Protein AF-A0A4P7XK79-F1 (afdb_monomer)

Structure (mmCIF, N/CA/C/O backbone):
data_AF-A0A4P7XK79-F1
#
_entry.id   AF-A0A4P7XK79-F1
#
loop_
_atom_site.group_PDB
_atom_site.id
_atom_site.type_symbol
_atom_site.label_atom_id
_atom_site.label_alt_id
_atom_site.label_comp_id
_atom_site.label_asym_id
_atom_site.label_entity_id
_atom_site.label_seq_id
_atom_site.pdbx_PDB_ins_code
_atom_site.Cartn_x
_atom_site.Cartn_y
_atom_site.Cartn_z
_atom_site.occupancy
_atom_site.B_iso_or_equiv
_atom_site.auth_seq_id
_atom_site.auth_comp_id
_atom_site.auth_asym_id
_atom_site.auth_atom_id
_atom_site.pdbx_PDB_model_num
ATOM 1 N N . MET A 1 1 ? 9.772 -2.842 -21.468 1.00 62.31 1 MET A N 1
ATOM 2 C CA . MET A 1 1 ? 8.493 -2.095 -21.511 1.00 62.31 1 MET A CA 1
ATOM 3 C C . MET A 1 1 ? 8.683 -0.767 -22.209 1.00 62.31 1 MET A C 1
ATOM 5 O O . MET A 1 1 ? 9.680 -0.107 -21.952 1.00 62.31 1 MET A O 1
ATOM 9 N N . SER A 1 2 ? 7.756 -0.373 -23.078 1.00 61.09 2 SER A N 1
ATOM 10 C CA . SER A 1 2 ? 7.788 0.939 -23.729 1.00 61.09 2 SER A CA 1
ATOM 11 C C . SER A 1 2 ? 6.359 1.444 -23.865 1.00 61.09 2 SER A C 1
ATOM 13 O O . SER A 1 2 ? 5.696 1.203 -24.871 1.00 61.09 2 SER A O 1
ATOM 15 N N . TYR A 1 3 ? 5.861 2.089 -22.812 1.00 78.25 3 TYR A N 1
ATOM 16 C CA . TYR A 1 3 ? 4.682 2.937 -22.917 1.00 78.25 3 TYR A CA 1
ATOM 17 C C . TYR A 1 3 ? 5.002 4.307 -22.301 1.00 78.25 3 TYR A C 1
ATOM 19 O O . TYR A 1 3 ? 5.814 4.374 -21.370 1.00 78.25 3 TYR A O 1
ATOM 27 N N . PRO A 1 4 ? 4.430 5.407 -22.828 1.00 75.81 4 PRO A N 1
ATOM 28 C CA . PRO A 1 4 ? 4.909 6.762 -22.543 1.00 75.81 4 PRO A CA 1
ATOM 29 C C . PRO A 1 4 ? 4.929 7.146 -21.057 1.00 75.81 4 PRO A C 1
ATOM 31 O O . PRO A 1 4 ? 5.741 7.972 -20.652 1.00 75.81 4 PRO A O 1
ATOM 34 N N . GLN A 1 5 ? 4.062 6.543 -20.241 1.00 85.00 5 GLN A N 1
ATOM 35 C CA . GLN A 1 5 ? 3.907 6.857 -18.820 1.00 85.00 5 GLN A CA 1
ATOM 36 C C . GLN A 1 5 ? 4.659 5.896 -17.883 1.00 85.00 5 GLN A C 1
ATOM 38 O O . GLN A 1 5 ? 4.567 6.060 -16.673 1.00 85.00 5 GLN A O 1
ATOM 43 N N . TYR A 1 6 ? 5.433 4.929 -18.396 1.00 84.50 6 TYR A N 1
ATOM 44 C CA . TYR A 1 6 ? 6.079 3.889 -17.576 1.00 84.50 6 TYR A CA 1
ATOM 45 C C . TYR A 1 6 ? 6.916 4.441 -16.414 1.00 84.50 6 TYR A C 1
ATOM 47 O O . TYR A 1 6 ? 6.761 4.010 -15.274 1.00 84.50 6 TYR A O 1
ATOM 55 N N . TYR A 1 7 ? 7.783 5.420 -16.681 1.00 84.88 7 TYR A N 1
ATOM 56 C CA . TYR A 1 7 ? 8.631 6.007 -15.641 1.00 84.88 7 TYR A CA 1
ATOM 57 C C . TYR A 1 7 ? 7.808 6.746 -14.578 1.00 84.88 7 TYR A C 1
ATOM 59 O O . TYR A 1 7 ? 8.080 6.638 -13.383 1.00 84.88 7 TYR A O 1
ATOM 67 N N . GLU A 1 8 ? 6.788 7.487 -15.012 1.00 88.69 8 GLU A N 1
ATOM 68 C CA . GLU A 1 8 ? 5.911 8.226 -14.110 1.00 88.69 8 GLU A CA 1
ATOM 69 C C . GLU A 1 8 ? 5.077 7.274 -13.248 1.00 88.69 8 GLU A C 1
ATOM 71 O O . GLU A 1 8 ? 4.992 7.466 -12.039 1.00 88.69 8 GLU A O 1
ATOM 76 N N . ASP A 1 9 ? 4.519 6.222 -13.842 1.00 91.12 9 ASP A N 1
ATOM 77 C CA . ASP A 1 9 ? 3.734 5.210 -13.138 1.00 91.12 9 ASP A CA 1
ATOM 78 C C . ASP A 1 9 ? 4.596 4.417 -12.144 1.00 91.12 9 ASP A C 1
ATOM 80 O O . ASP A 1 9 ? 4.171 4.207 -11.011 1.00 91.12 9 ASP A O 1
ATOM 84 N N . MET A 1 10 ? 5.840 4.070 -12.501 1.00 91.75 10 MET A N 1
ATOM 85 C CA . MET A 1 10 ? 6.800 3.464 -11.566 1.00 91.75 10 MET A CA 1
ATOM 86 C C . MET A 1 10 ? 7.118 4.389 -10.389 1.00 91.75 10 MET A C 1
ATOM 88 O O . MET A 1 10 ? 7.201 3.940 -9.245 1.00 91.75 10 MET A O 1
ATOM 92 N N . TYR A 1 11 ? 7.282 5.689 -10.645 1.00 90.94 11 TYR A N 1
ATOM 93 C CA . TYR A 1 11 ? 7.516 6.647 -9.571 1.00 90.94 11 TYR A CA 1
ATOM 94 C C . TYR A 1 11 ? 6.273 6.836 -8.694 1.00 90.94 11 TYR A C 1
ATOM 96 O O . TYR A 1 11 ? 6.404 6.937 -7.477 1.00 90.94 11 TYR A O 1
ATOM 104 N N . ARG A 1 12 ? 5.071 6.828 -9.283 1.00 91.12 12 ARG A N 1
ATOM 105 C CA . ARG A 1 12 ? 3.793 6.871 -8.557 1.00 91.12 12 ARG A CA 1
ATOM 106 C C . ARG A 1 12 ? 3.584 5.632 -7.690 1.00 91.12 12 ARG A C 1
ATOM 108 O O . ARG A 1 12 ? 3.138 5.791 -6.562 1.00 91.12 12 ARG A O 1
ATOM 115 N N . LEU A 1 13 ? 3.948 4.447 -8.181 1.00 92.88 13 LEU A N 1
ATOM 116 C CA . LEU A 1 13 ? 3.977 3.215 -7.391 1.00 92.88 13 LEU A CA 1
ATOM 117 C C . LEU A 1 13 ? 4.935 3.365 -6.203 1.00 92.88 13 LEU A C 1
ATOM 119 O O . LEU A 1 13 ? 4.552 3.177 -5.060 1.00 92.88 13 LEU A O 1
ATOM 123 N N . TYR A 1 14 ? 6.173 3.809 -6.427 1.00 93.56 14 TYR A N 1
ATOM 124 C CA . TYR A 1 14 ? 7.090 4.026 -5.304 1.00 93.56 14 TYR A CA 1
ATOM 125 C C . TYR A 1 14 ? 6.566 5.069 -4.295 1.00 93.56 14 TYR A C 1
ATOM 127 O O . TYR A 1 14 ? 6.719 4.907 -3.083 1.00 93.56 14 TYR A O 1
ATOM 135 N N . GLN A 1 15 ? 5.926 6.136 -4.779 1.00 93.19 15 GLN A N 1
ATOM 136 C CA . GLN A 1 15 ? 5.288 7.140 -3.930 1.00 93.19 15 GLN A CA 1
ATOM 137 C C . GLN A 1 15 ? 4.123 6.570 -3.120 1.00 93.19 15 GLN A C 1
ATOM 139 O O . GLN A 1 15 ? 4.019 6.925 -1.945 1.00 93.19 15 GLN A O 1
ATOM 144 N N . SER A 1 16 ? 3.279 5.714 -3.709 1.00 93.25 16 SER A N 1
ATOM 145 C CA . SER A 1 16 ? 2.152 5.099 -3.004 1.00 93.25 16 SER A CA 1
ATOM 146 C C . SER A 1 16 ? 2.636 4.224 -1.861 1.00 93.25 16 SER A C 1
ATOM 148 O O . SER A 1 16 ? 2.139 4.410 -0.758 1.00 93.25 16 SER A O 1
ATOM 150 N N . GLU A 1 17 ? 3.668 3.399 -2.070 1.00 95.12 17 GLU A N 1
ATOM 151 C CA . GLU A 1 17 ? 4.202 2.531 -1.009 1.00 95.12 17 GLU A CA 1
ATOM 152 C C . GLU A 1 17 ? 4.821 3.334 0.145 1.00 95.12 17 GLU A C 1
ATOM 154 O O . GLU A 1 17 ? 4.635 3.033 1.324 1.00 95.12 17 GLU A O 1
ATOM 159 N N . VAL A 1 18 ? 5.561 4.406 -0.169 1.00 95.00 18 VAL A N 1
ATOM 160 C CA . VAL A 1 18 ? 6.142 5.282 0.864 1.00 95.00 18 VAL A CA 1
ATOM 161 C C . VAL A 1 18 ? 5.045 6.000 1.653 1.00 95.00 18 VAL A C 1
ATOM 163 O O . VAL A 1 18 ? 5.121 6.102 2.879 1.00 95.00 18 VAL A O 1
ATOM 166 N N . TYR A 1 19 ? 4.025 6.497 0.956 1.00 94.69 19 TYR A N 1
ATOM 167 C CA . TYR A 1 19 ? 2.876 7.152 1.568 1.00 94.69 19 TYR A CA 1
ATOM 168 C C . TYR A 1 19 ? 2.041 6.177 2.412 1.00 94.69 19 TYR A C 1
ATOM 170 O O . TYR A 1 19 ? 1.684 6.520 3.541 1.00 94.69 19 TYR A O 1
ATOM 178 N N . GLY A 1 20 ? 1.762 4.970 1.913 1.00 94.50 20 GLY A N 1
ATOM 179 C CA . GLY A 1 20 ? 1.003 3.928 2.603 1.00 94.50 20 GLY A CA 1
ATOM 180 C C . GLY A 1 20 ? 1.707 3.477 3.877 1.00 94.50 20 GLY A C 1
ATOM 181 O O . GLY A 1 20 ? 1.116 3.530 4.959 1.00 94.50 20 GLY A O 1
ATOM 182 N N . ALA A 1 21 ? 3.004 3.163 3.785 1.00 96.38 21 ALA A N 1
ATOM 183 C CA . ALA A 1 21 ? 3.819 2.790 4.938 1.00 96.38 21 ALA A CA 1
ATOM 184 C C . ALA A 1 21 ? 3.814 3.876 6.027 1.00 96.38 21 ALA A C 1
ATOM 186 O O . ALA A 1 21 ? 3.553 3.579 7.195 1.00 96.38 21 ALA A O 1
ATOM 187 N N . ALA A 1 22 ? 4.031 5.143 5.654 1.00 96.50 22 ALA A N 1
ATOM 188 C CA . ALA A 1 22 ? 3.993 6.265 6.593 1.00 96.50 22 ALA A CA 1
ATOM 189 C C . ALA A 1 22 ? 2.599 6.452 7.222 1.00 96.50 22 ALA A C 1
ATOM 191 O O . ALA A 1 22 ? 2.481 6.639 8.436 1.00 96.50 22 ALA A O 1
ATOM 192 N N . THR A 1 23 ? 1.540 6.343 6.413 1.00 96.75 23 THR A N 1
ATOM 193 C CA . THR A 1 23 ? 0.145 6.448 6.865 1.00 96.75 23 THR A CA 1
ATOM 194 C C . THR A 1 23 ? -0.187 5.380 7.895 1.00 96.75 23 THR A C 1
ATOM 196 O O . THR A 1 23 ? -0.656 5.693 8.992 1.00 96.75 23 THR A O 1
ATOM 199 N N . PHE A 1 24 ? 0.094 4.114 7.591 1.00 97.25 24 PHE A N 1
ATOM 200 C CA . PHE A 1 24 ? -0.217 3.013 8.49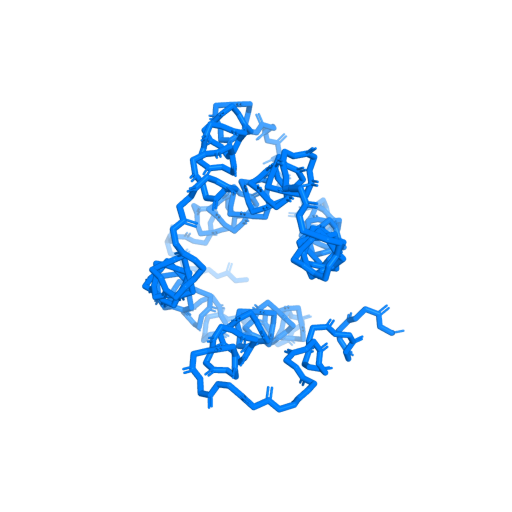6 1.00 97.25 24 PHE A CA 1
ATOM 201 C C . PHE A 1 24 ? 0.688 2.999 9.730 1.00 97.25 24 PHE A C 1
ATOM 203 O O . PHE A 1 24 ? 0.201 2.710 10.824 1.00 97.25 24 PHE A O 1
ATOM 210 N N . ALA A 1 25 ? 1.959 3.394 9.608 1.00 97.25 25 ALA A N 1
ATOM 211 C CA . ALA A 1 25 ? 2.851 3.563 10.753 1.00 97.25 25 ALA A CA 1
ATOM 212 C C . ALA A 1 25 ? 2.321 4.621 11.734 1.00 97.25 25 ALA A C 1
ATOM 214 O O . ALA A 1 25 ? 2.234 4.372 12.941 1.00 97.25 25 ALA A O 1
ATOM 215 N N . ALA A 1 26 ? 1.916 5.789 11.228 1.00 96.69 26 ALA A N 1
ATOM 216 C CA . ALA A 1 26 ? 1.327 6.839 12.051 1.00 96.69 26 ALA A CA 1
ATOM 217 C C . ALA A 1 26 ? -0.010 6.391 12.660 1.00 96.69 26 ALA A C 1
ATOM 219 O O . ALA A 1 26 ? -0.216 6.541 13.867 1.00 96.69 26 ALA A O 1
ATOM 220 N N . ALA A 1 27 ? -0.885 5.758 11.874 1.00 96.12 27 ALA A N 1
ATOM 221 C CA . ALA A 1 27 ? -2.153 5.236 12.373 1.00 96.12 27 ALA A CA 1
ATOM 222 C C . ALA A 1 27 ? -1.953 4.202 13.497 1.00 96.12 27 ALA A C 1
ATOM 224 O O . ALA A 1 27 ? -2.625 4.274 14.528 1.00 96.12 27 ALA A O 1
ATOM 225 N N . ALA A 1 28 ? -0.982 3.292 13.359 1.00 96.56 28 ALA A N 1
ATOM 226 C CA . ALA A 1 28 ? -0.613 2.330 14.398 1.00 96.56 28 ALA A CA 1
ATOM 227 C C . ALA A 1 28 ? -0.050 3.014 15.653 1.00 96.56 28 ALA A C 1
ATOM 229 O O . ALA A 1 28 ? -0.373 2.626 16.778 1.00 96.56 28 ALA A O 1
ATOM 230 N N . ARG A 1 29 ? 0.790 4.041 15.479 1.00 96.38 29 ARG A N 1
ATOM 231 C CA . ARG A 1 29 ? 1.406 4.788 16.583 1.00 96.38 29 ARG A CA 1
ATOM 232 C C . ARG A 1 29 ? 0.367 5.506 17.443 1.00 96.38 29 ARG A C 1
ATOM 234 O O . ARG A 1 29 ? 0.503 5.506 18.665 1.00 96.38 29 ARG A O 1
ATOM 241 N N . PHE A 1 30 ? -0.634 6.122 16.817 1.00 94.25 30 PHE A N 1
ATOM 242 C CA . PHE A 1 30 ? -1.624 6.954 17.506 1.00 94.25 30 PHE A CA 1
ATOM 243 C C . PHE A 1 30 ? -2.917 6.216 17.879 1.00 94.25 30 PHE A C 1
ATOM 245 O O . PHE A 1 30 ? -3.689 6.718 18.699 1.00 94.25 30 PHE A O 1
ATOM 252 N N . SER A 1 31 ? -3.151 5.013 17.345 1.00 94.19 31 SER A N 1
ATOM 253 C CA . SER A 1 31 ? -4.309 4.209 17.730 1.00 94.19 31 SER A CA 1
ATOM 254 C C . SER A 1 31 ? -4.213 3.736 19.184 1.00 94.19 31 SER A C 1
ATOM 256 O O . SER A 1 31 ? -3.205 3.179 19.621 1.00 94.19 31 SER A O 1
ATOM 258 N N . ARG A 1 32 ? -5.299 3.945 19.935 1.00 91.62 32 ARG A N 1
ATOM 259 C CA . ARG A 1 32 ? -5.458 3.469 21.323 1.00 91.62 32 ARG A CA 1
ATOM 260 C C . ARG A 1 32 ? -6.056 2.066 21.411 1.00 91.62 32 ARG A C 1
ATOM 262 O O . ARG A 1 32 ? -5.963 1.423 22.449 1.00 91.62 32 ARG A O 1
ATOM 269 N N . ASP A 1 33 ? -6.699 1.624 20.339 1.00 93.94 33 ASP A N 1
ATOM 270 C CA . ASP A 1 33 ? -7.362 0.332 20.235 1.00 93.94 33 ASP A CA 1
ATOM 271 C C . ASP A 1 33 ? -6.330 -0.711 19.791 1.00 93.94 33 ASP A C 1
ATOM 273 O O . ASP A 1 33 ? -5.706 -0.563 18.739 1.00 93.94 33 ASP A O 1
ATOM 277 N N . VAL A 1 34 ? -6.113 -1.730 20.624 1.00 94.00 34 VAL A N 1
ATOM 278 C CA . VAL A 1 34 ? -5.058 -2.733 20.418 1.00 94.00 34 VAL A CA 1
ATOM 279 C C . VAL A 1 34 ? -5.287 -3.527 19.131 1.00 94.00 34 VAL A C 1
ATOM 281 O O . VAL A 1 34 ? -4.332 -3.766 18.389 1.00 94.00 34 VAL A O 1
ATOM 284 N N . ASP A 1 35 ? -6.539 -3.854 18.811 1.00 93.38 35 ASP A N 1
ATOM 285 C CA . ASP A 1 35 ? -6.881 -4.624 17.616 1.00 93.38 35 ASP A CA 1
ATOM 286 C C . ASP A 1 35 ? -6.655 -3.792 16.353 1.00 93.38 35 ASP A C 1
ATOM 288 O O . ASP A 1 35 ? -6.052 -4.258 15.383 1.00 93.38 35 ASP A O 1
ATOM 292 N N . LYS A 1 36 ? -7.088 -2.525 16.358 1.00 94.38 36 LYS A N 1
ATOM 293 C CA . LYS A 1 36 ? -6.847 -1.611 15.227 1.00 94.38 36 LYS A CA 1
ATOM 294 C C . LYS A 1 36 ? -5.366 -1.325 15.052 1.00 94.38 36 LYS A C 1
ATOM 296 O O . LYS A 1 36 ? -4.889 -1.286 13.922 1.00 94.38 36 LYS A O 1
ATOM 301 N N . LYS A 1 37 ? -4.630 -1.160 16.151 1.00 95.94 37 LYS A N 1
ATOM 302 C CA . LYS A 1 37 ? -3.179 -0.988 16.122 1.00 95.94 37 LYS A CA 1
ATOM 303 C C . LYS A 1 37 ? -2.491 -2.183 15.465 1.00 95.94 37 LYS A C 1
ATOM 305 O O . LYS A 1 37 ? -1.677 -1.970 14.573 1.00 95.94 37 LYS A O 1
ATOM 310 N N . ALA A 1 38 ? -2.855 -3.411 15.837 1.00 95.44 38 ALA A N 1
ATOM 311 C CA . ALA A 1 38 ? -2.306 -4.618 15.222 1.00 95.44 38 ALA A CA 1
ATOM 312 C C . ALA A 1 38 ? -2.602 -4.684 13.713 1.00 95.44 38 ALA A C 1
ATOM 314 O O . ALA A 1 38 ? -1.702 -4.960 12.920 1.00 95.44 38 ALA A O 1
ATOM 315 N N . LYS A 1 39 ? -3.834 -4.352 13.299 1.00 96.31 39 LYS A N 1
ATOM 316 C CA . LYS A 1 39 ? -4.209 -4.270 11.875 1.00 96.31 39 LYS A CA 1
ATOM 317 C C . LYS A 1 39 ? -3.378 -3.228 11.128 1.00 96.31 39 LYS A C 1
ATOM 319 O O . LYS A 1 39 ? -2.840 -3.537 10.069 1.00 96.31 39 LYS A O 1
ATOM 324 N N . TRP A 1 40 ? -3.212 -2.030 11.690 1.00 97.31 40 TRP A N 1
ATOM 325 C CA . TRP A 1 40 ? -2.371 -0.994 11.089 1.00 97.31 40 TRP A CA 1
ATOM 326 C C . TRP A 1 40 ? -0.914 -1.422 10.962 1.00 9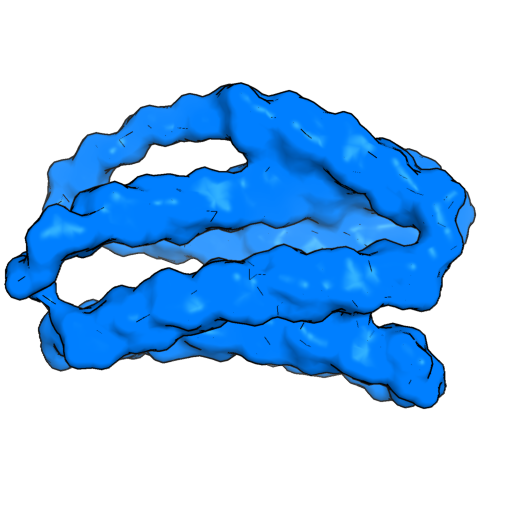7.31 40 TRP A C 1
ATOM 328 O O . TRP A 1 40 ? -0.311 -1.214 9.914 1.00 97.31 40 TRP A O 1
ATOM 338 N N . THR A 1 41 ? -0.356 -2.066 11.986 1.00 96.75 41 THR A N 1
ATOM 339 C CA . THR A 1 41 ? 1.005 -2.605 11.923 1.00 96.75 41 THR A CA 1
ATOM 340 C C . THR A 1 41 ? 1.143 -3.651 10.819 1.00 96.75 41 THR A C 1
ATOM 342 O O . THR A 1 41 ? 2.117 -3.607 10.075 1.00 96.75 41 THR A O 1
ATOM 345 N N . GLN A 1 42 ? 0.166 -4.545 10.656 1.00 96.56 42 GLN A N 1
ATOM 346 C CA . GLN A 1 42 ? 0.197 -5.544 9.588 1.00 96.56 42 GLN A CA 1
ATOM 347 C C . GLN A 1 42 ? 0.200 -4.901 8.193 1.00 96.56 42 GLN A C 1
ATOM 349 O O . GLN A 1 42 ? 0.966 -5.318 7.329 1.00 96.56 42 GLN A O 1
ATOM 354 N N . LEU A 1 43 ? -0.632 -3.878 7.977 1.00 97.06 43 LEU A N 1
ATOM 355 C CA . LEU A 1 43 ? -0.680 -3.152 6.705 1.00 97.06 43 LEU A CA 1
ATOM 356 C C . LEU A 1 43 ? 0.613 -2.374 6.452 1.00 97.06 43 LEU A C 1
ATOM 358 O O . LEU A 1 43 ? 1.148 -2.429 5.354 1.00 97.06 43 LEU A O 1
ATOM 362 N N . MET A 1 44 ? 1.168 -1.724 7.476 1.00 96.94 44 MET A N 1
ATOM 363 C CA . MET A 1 44 ? 2.472 -1.063 7.386 1.00 96.94 44 MET A CA 1
ATOM 364 C C . MET A 1 44 ? 3.576 -2.044 6.959 1.00 96.94 44 MET A C 1
ATOM 366 O O . MET A 1 44 ? 4.393 -1.704 6.111 1.00 96.94 44 MET A O 1
ATOM 370 N N . LEU A 1 45 ? 3.604 -3.258 7.521 1.00 96.12 45 LEU A N 1
ATOM 371 C CA . LEU A 1 45 ? 4.587 -4.278 7.138 1.00 96.12 45 LEU A CA 1
ATOM 372 C C . LEU A 1 45 ? 4.432 -4.712 5.675 1.00 96.12 45 LEU A C 1
ATOM 374 O O . LEU A 1 45 ? 5.439 -4.923 5.000 1.00 96.12 45 LEU A O 1
ATOM 378 N N . LEU A 1 46 ? 3.193 -4.821 5.187 1.00 96.62 46 LEU A N 1
ATOM 379 C CA . LEU A 1 46 ? 2.912 -5.139 3.788 1.00 96.62 46 LEU A CA 1
ATOM 380 C C . LEU A 1 46 ? 3.459 -4.052 2.848 1.00 96.62 46 LEU A C 1
ATOM 382 O O . LEU A 1 46 ? 4.208 -4.373 1.928 1.00 96.62 46 LEU A O 1
ATOM 386 N N . GLU A 1 47 ? 3.163 -2.780 3.122 1.00 96.69 47 GLU A N 1
ATOM 387 C CA . GLU A 1 47 ? 3.686 -1.634 2.357 1.00 96.69 47 GLU A CA 1
ATOM 388 C C . GLU A 1 47 ? 5.222 -1.577 2.390 1.00 96.69 47 GLU A C 1
ATOM 390 O O . GLU A 1 47 ? 5.871 -1.375 1.368 1.00 96.69 47 GLU A O 1
ATOM 395 N N . GLU A 1 48 ? 5.847 -1.806 3.550 1.00 96.12 48 GLU A N 1
ATOM 396 C CA . GLU A 1 48 ? 7.310 -1.830 3.676 1.00 96.12 48 GLU A CA 1
ATOM 397 C C . GLU A 1 48 ? 7.946 -2.942 2.827 1.00 96.12 48 GLU A C 1
ATOM 399 O O . GLU A 1 48 ? 8.942 -2.705 2.135 1.00 96.12 48 GLU A O 1
ATOM 404 N N . GLN A 1 49 ? 7.358 -4.141 2.820 1.00 96.00 49 GLN A N 1
ATOM 405 C CA . GLN A 1 49 ? 7.817 -5.237 1.969 1.00 96.00 49 GLN A CA 1
ATOM 406 C C . GLN A 1 49 ? 7.664 -4.894 0.482 1.00 96.00 49 GLN A C 1
ATOM 408 O O . GLN A 1 49 ? 8.605 -5.086 -0.298 1.00 96.00 49 GLN A O 1
ATOM 413 N N . THR A 1 50 ? 6.496 -4.395 0.075 1.00 95.81 50 THR A N 1
ATOM 414 C CA . THR A 1 50 ? 6.223 -4.036 -1.320 1.00 95.81 50 THR A CA 1
ATOM 415 C C . THR A 1 50 ? 7.141 -2.901 -1.774 1.00 95.81 50 THR A C 1
ATOM 417 O O . THR A 1 50 ? 7.781 -3.025 -2.819 1.00 95.81 50 THR A O 1
ATOM 420 N N . LYS A 1 51 ? 7.366 -1.879 -0.942 1.00 95.75 51 LYS A N 1
ATOM 421 C CA . LYS A 1 51 ? 8.358 -0.818 -1.175 1.00 95.75 51 LYS A CA 1
ATOM 422 C C . LYS A 1 51 ? 9.751 -1.374 -1.467 1.00 95.75 51 LYS A C 1
ATOM 424 O O . LYS A 1 51 ? 10.398 -0.928 -2.413 1.00 95.75 51 LYS A O 1
ATOM 429 N N . LEU A 1 52 ? 10.236 -2.332 -0.673 1.00 95.12 52 LEU A N 1
ATOM 430 C CA . LEU A 1 52 ? 11.555 -2.942 -0.892 1.00 95.12 52 LEU A CA 1
ATOM 431 C C . LEU A 1 52 ? 11.617 -3.703 -2.222 1.00 95.12 52 LEU A C 1
ATOM 433 O O . LEU A 1 52 ? 12.617 -3.601 -2.936 1.00 95.12 52 LEU A O 1
ATOM 437 N N . ARG A 1 53 ? 10.543 -4.414 -2.590 1.00 95.25 53 ARG A N 1
ATOM 438 C CA . ARG A 1 53 ? 10.432 -5.089 -3.894 1.00 95.25 53 ARG A CA 1
ATOM 439 C C . ARG A 1 53 ? 10.449 -4.085 -5.050 1.00 95.25 53 ARG A C 1
ATOM 441 O O . ARG A 1 53 ? 11.186 -4.294 -6.010 1.00 95.25 53 ARG A O 1
ATOM 448 N N . VAL A 1 54 ? 9.711 -2.978 -4.935 1.00 94.69 54 VAL A N 1
ATOM 449 C CA . VAL A 1 54 ? 9.691 -1.889 -5.927 1.00 94.69 54 VAL A CA 1
ATOM 450 C C . VAL A 1 54 ? 11.075 -1.260 -6.075 1.00 94.69 54 VAL A C 1
ATOM 452 O O . VAL A 1 54 ? 11.562 -1.112 -7.192 1.00 94.69 54 VAL A O 1
ATOM 455 N N . LEU A 1 55 ? 11.745 -0.941 -4.965 1.00 94.06 55 LEU A N 1
ATOM 456 C CA . LEU A 1 55 ? 13.098 -0.377 -4.978 1.00 94.06 55 LEU A CA 1
ATOM 457 C C . LEU A 1 55 ? 14.101 -1.307 -5.658 1.00 94.06 55 LEU A C 1
ATOM 459 O O . LEU A 1 55 ? 14.895 -0.852 -6.482 1.00 94.06 55 LEU A O 1
ATOM 463 N N . LYS A 1 56 ? 14.044 -2.606 -5.342 1.00 94.38 56 LYS A N 1
ATOM 464 C CA . LYS A 1 56 ? 14.881 -3.610 -5.997 1.00 94.38 56 LYS A CA 1
ATOM 465 C C . LYS A 1 56 ? 14.612 -3.657 -7.501 1.00 94.38 56 LYS A C 1
ATOM 467 O O . LYS A 1 56 ? 15.555 -3.579 -8.279 1.00 94.38 56 LYS A O 1
ATOM 472 N N . TYR A 1 57 ? 13.345 -3.725 -7.904 1.00 93.88 57 TYR A N 1
ATOM 473 C CA . TYR A 1 57 ? 12.962 -3.751 -9.313 1.00 93.88 57 TYR A CA 1
ATOM 474 C C . TYR A 1 57 ? 13.438 -2.495 -10.065 1.00 93.88 57 TYR A C 1
ATOM 476 O O . TYR A 1 57 ? 14.015 -2.592 -11.147 1.00 93.88 57 TYR A O 1
ATOM 484 N N . MET A 1 58 ? 13.266 -1.308 -9.476 1.00 92.81 58 MET A N 1
ATOM 485 C CA . MET A 1 58 ? 13.749 -0.051 -10.054 1.00 92.81 58 MET A CA 1
ATOM 486 C C . MET A 1 58 ? 15.273 -0.042 -10.216 1.00 92.81 58 MET A C 1
ATOM 488 O O . MET A 1 58 ? 15.762 0.358 -11.273 1.00 92.81 58 MET A O 1
ATOM 492 N N . ALA A 1 59 ? 16.015 -0.514 -9.210 1.00 92.62 59 ALA A N 1
ATOM 493 C CA . ALA A 1 59 ? 17.470 -0.617 -9.270 1.00 92.62 59 ALA A CA 1
ATOM 494 C C . ALA A 1 59 ? 17.935 -1.596 -10.361 1.00 92.62 59 ALA A C 1
ATOM 496 O O . ALA A 1 59 ? 18.803 -1.242 -11.159 1.00 92.62 59 ALA A O 1
ATOM 497 N N . ASP A 1 60 ? 17.314 -2.776 -10.454 1.00 92.38 60 ASP A N 1
ATOM 498 C CA . ASP A 1 60 ? 17.631 -3.796 -11.464 1.00 92.38 60 ASP A CA 1
ATOM 499 C C . ASP A 1 60 ? 17.382 -3.280 -12.900 1.00 92.38 60 ASP A C 1
ATOM 501 O O . ASP A 1 60 ? 18.073 -3.670 -13.840 1.00 92.38 60 ASP A O 1
ATOM 505 N N . LYS A 1 61 ? 16.427 -2.354 -13.078 1.00 89.50 61 LYS A N 1
ATOM 506 C CA . LYS A 1 61 ? 16.116 -1.695 -14.361 1.00 89.50 61 LYS A CA 1
ATOM 507 C C . LYS A 1 61 ? 16.889 -0.387 -14.591 1.00 89.50 61 LYS A C 1
ATOM 509 O O . LYS A 1 61 ? 16.642 0.291 -15.587 1.00 89.50 61 LYS A O 1
ATOM 514 N N . GLY A 1 62 ? 17.800 -0.011 -13.690 1.00 88.88 62 GLY A N 1
ATOM 515 C CA . GLY A 1 62 ? 18.605 1.211 -13.794 1.00 88.88 62 GLY A CA 1
ATOM 516 C C . GLY A 1 62 ? 17.809 2.513 -13.639 1.00 88.88 62 GLY A C 1
ATOM 517 O O . GLY A 1 62 ? 18.244 3.563 -14.113 1.00 88.88 62 GLY A O 1
ATOM 518 N N . LEU A 1 63 ? 16.635 2.466 -13.005 1.00 87.12 63 LEU A N 1
ATOM 519 C CA . LEU A 1 63 ? 15.792 3.638 -12.777 1.00 87.12 63 LEU A CA 1
ATOM 520 C C . LEU A 1 63 ? 16.323 4.459 -11.596 1.00 87.12 63 LEU A C 1
ATOM 522 O O . LEU A 1 63 ? 16.616 3.928 -10.525 1.00 87.12 63 LEU A O 1
ATOM 526 N N . SER A 1 64 ? 16.412 5.780 -11.772 1.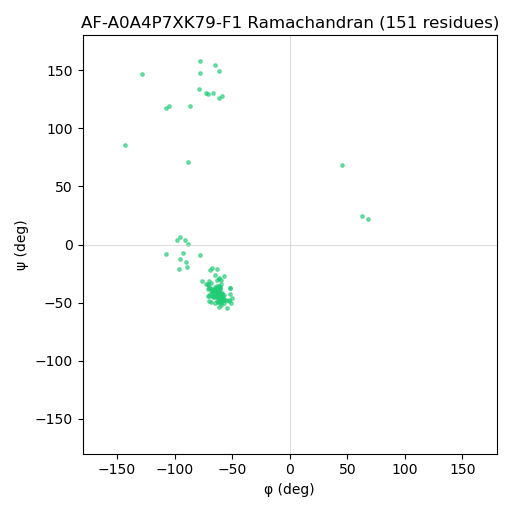00 83.00 64 SER A N 1
ATOM 527 C CA . SER A 1 64 ? 16.794 6.682 -10.685 1.00 83.00 64 SER A CA 1
ATOM 528 C C . SER A 1 64 ? 15.669 6.787 -9.657 1.00 83.00 64 SER A C 1
ATOM 530 O O . SER A 1 64 ? 14.518 7.066 -9.996 1.00 83.00 64 SER A O 1
ATOM 532 N N . VAL A 1 65 ? 16.009 6.598 -8.382 1.00 82.81 65 VAL A N 1
ATOM 533 C CA . VAL A 1 65 ? 15.060 6.710 -7.274 1.00 82.81 65 VAL A CA 1
ATOM 534 C C . VAL A 1 65 ? 15.350 7.982 -6.493 1.00 82.81 65 VAL A C 1
ATOM 536 O O . VAL A 1 65 ? 16.403 8.127 -5.874 1.00 82.81 65 VAL A O 1
ATOM 539 N N . ARG A 1 66 ? 14.380 8.898 -6.463 1.00 83.25 66 ARG A N 1
ATOM 540 C CA . ARG A 1 66 ? 14.387 10.039 -5.543 1.00 83.25 66 ARG A CA 1
ATOM 541 C C 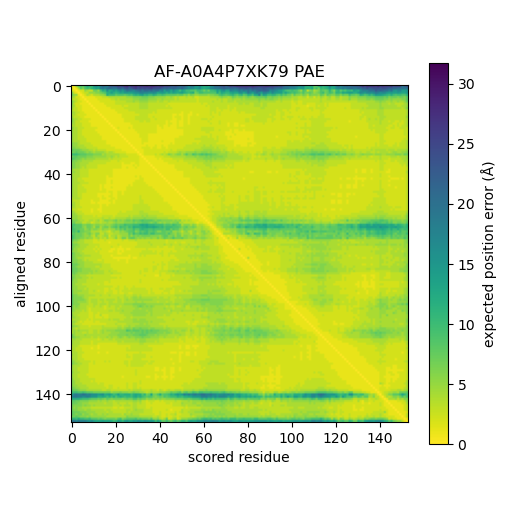. ARG A 1 66 ? 13.391 9.797 -4.423 1.00 83.25 66 ARG A C 1
ATOM 543 O O . ARG A 1 66 ? 12.191 9.705 -4.684 1.00 83.25 66 ARG A O 1
ATOM 550 N N . HIS A 1 67 ? 13.875 9.759 -3.184 1.00 82.75 67 HIS A N 1
ATOM 551 C CA . HIS A 1 67 ? 13.014 9.537 -2.028 1.00 82.75 67 HIS A CA 1
ATOM 552 C C . HIS A 1 67 ? 11.950 10.651 -1.882 1.00 82.75 67 HIS A C 1
ATOM 554 O O . HIS A 1 67 ? 12.304 11.837 -1.862 1.00 82.75 67 HIS A O 1
ATOM 560 N N . PRO A 1 68 ? 10.653 10.306 -1.794 1.00 87.88 68 PRO A N 1
ATOM 561 C CA . PRO A 1 68 ? 9.567 11.276 -1.809 1.00 87.88 68 PRO A CA 1
ATOM 562 C C . PRO A 1 68 ? 9.229 11.798 -0.400 1.00 87.88 68 PRO A C 1
ATOM 564 O O . PRO A 1 68 ? 8.158 11.524 0.132 1.00 87.88 68 PRO A O 1
ATOM 567 N N . TYR A 1 69 ? 10.105 12.612 0.201 1.00 85.69 69 TYR A N 1
ATOM 568 C CA . TYR A 1 69 ? 9.912 13.140 1.568 1.00 85.69 69 TYR A CA 1
ATOM 569 C C . TYR A 1 69 ? 8.554 13.823 1.807 1.00 85.69 69 TYR A C 1
ATOM 571 O O . TYR A 1 69 ? 7.960 13.667 2.871 1.00 85.69 69 TYR A O 1
ATOM 579 N N . GLY A 1 70 ? 8.030 14.556 0.817 1.00 87.88 70 GLY A N 1
ATOM 580 C CA . GLY A 1 70 ? 6.721 15.209 0.936 1.00 87.88 70 GLY A CA 1
ATOM 581 C C . GLY A 1 70 ? 5.561 14.222 1.112 1.00 87.88 70 GLY A C 1
ATOM 582 O O . GLY A 1 70 ? 4.592 14.528 1.802 1.00 87.88 70 GLY A O 1
ATOM 583 N N . TRP A 1 71 ? 5.678 13.020 0.542 1.00 90.56 71 TRP A N 1
ATOM 584 C CA . TRP A 1 71 ? 4.676 11.963 0.675 1.00 90.56 71 TRP A CA 1
ATOM 585 C C . TRP A 1 71 ? 4.736 11.268 2.035 1.00 90.56 71 TRP A C 1
ATOM 587 O O . TRP A 1 71 ? 3.687 10.901 2.556 1.00 90.56 71 TRP A O 1
ATOM 597 N N . VAL A 1 72 ? 5.923 11.173 2.647 1.00 90.88 72 VAL A N 1
ATOM 598 C CA . VAL A 1 72 ? 6.077 10.700 4.034 1.00 90.88 72 VAL A CA 1
ATOM 599 C C . VAL A 1 72 ? 5.326 11.624 4.988 1.00 90.88 72 VAL A C 1
ATOM 601 O O . VAL A 1 72 ? 4.448 11.168 5.712 1.00 90.88 72 VAL A O 1
ATOM 604 N N . LEU A 1 73 ? 5.602 12.933 4.931 1.00 91.94 73 LEU A N 1
ATOM 605 C CA . LEU A 1 73 ? 4.950 13.916 5.804 1.00 91.94 73 LEU A CA 1
ATOM 606 C C . LEU A 1 73 ? 3.427 13.911 5.625 1.00 91.94 73 LEU A C 1
ATOM 608 O O . LEU A 1 73 ? 2.673 13.967 6.596 1.00 91.94 73 LEU A O 1
ATOM 612 N N . ARG A 1 74 ? 2.967 13.822 4.373 1.00 92.56 74 ARG A N 1
ATOM 613 C CA . ARG A 1 74 ? 1.541 13.698 4.071 1.00 92.56 74 ARG A CA 1
ATOM 614 C C . ARG A 1 74 ? 0.946 12.433 4.692 1.00 92.56 74 ARG A C 1
ATOM 616 O O . ARG A 1 74 ? -0.112 12.518 5.310 1.00 92.56 74 ARG A O 1
ATOM 623 N N . GLY A 1 75 ? 1.618 11.295 4.538 1.00 92.75 75 GLY A N 1
ATOM 624 C CA . GLY A 1 75 ? 1.178 10.029 5.112 1.00 92.75 75 GLY A CA 1
ATOM 625 C C . GLY A 1 75 ? 1.082 10.096 6.633 1.00 92.75 75 GLY A C 1
ATOM 626 O O . GLY A 1 75 ? 0.065 9.715 7.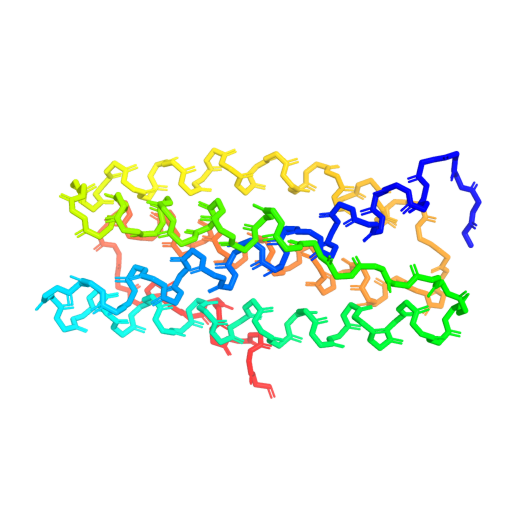197 1.00 92.75 75 GLY A O 1
ATOM 627 N N . GLU A 1 76 ? 2.069 10.681 7.312 1.00 93.81 76 GLU A N 1
ATOM 628 C CA . GLU A 1 76 ? 2.036 10.842 8.771 1.00 93.81 76 GLU A CA 1
ATOM 629 C C . GLU A 1 76 ? 0.826 11.655 9.260 1.00 93.81 76 GLU A C 1
ATOM 631 O O . GLU A 1 76 ? 0.149 11.258 10.214 1.00 93.81 76 GLU A O 1
ATOM 636 N N . LEU A 1 77 ? 0.524 12.772 8.588 1.00 94.31 77 LEU A N 1
ATOM 637 C CA . LEU A 1 77 ? -0.630 13.616 8.911 1.00 94.31 77 LEU A CA 1
ATOM 638 C C . LEU A 1 77 ? -1.956 12.883 8.678 1.00 94.31 77 LEU A C 1
ATOM 640 O O . LEU A 1 77 ? -2.855 12.933 9.523 1.00 94.31 77 LEU A O 1
ATOM 644 N N . GLU A 1 78 ? -2.082 12.189 7.549 1.00 93.38 78 GLU A N 1
ATOM 645 C CA . GLU A 1 78 ? -3.289 11.429 7.229 1.00 93.38 78 GLU A CA 1
ATOM 646 C C . GLU A 1 78 ? -3.458 10.215 8.153 1.00 93.38 78 GLU A C 1
ATOM 648 O O . GLU A 1 78 ? -4.566 9.957 8.619 1.00 93.38 78 GLU A O 1
ATOM 653 N N . GLY A 1 79 ? -2.375 9.526 8.515 1.00 93.94 79 GLY A N 1
ATOM 654 C CA . GLY A 1 79 ? -2.391 8.409 9.458 1.00 93.94 79 GLY A CA 1
ATOM 655 C C . GLY A 1 79 ? -2.822 8.828 10.863 1.00 93.94 79 GLY A C 1
ATOM 656 O O . GLY A 1 79 ? -3.634 8.147 11.497 1.00 93.94 79 GLY A O 1
ATOM 657 N N . LEU A 1 80 ? -2.368 9.995 11.332 1.00 94.50 80 LEU A N 1
ATOM 658 C CA . LEU A 1 80 ? -2.883 10.600 12.560 1.00 94.50 80 LEU A CA 1
ATOM 659 C C . LEU A 1 80 ? -4.392 10.860 12.452 1.00 94.50 80 LEU A C 1
ATOM 661 O O . LEU A 1 80 ? -5.144 10.444 13.336 1.00 94.50 80 LEU A O 1
ATOM 665 N N . ALA A 1 81 ? -4.854 11.490 11.370 1.00 94.38 81 ALA A N 1
ATOM 666 C CA . ALA A 1 81 ? -6.277 11.755 11.166 1.00 94.38 81 ALA A CA 1
ATOM 667 C C . ALA A 1 81 ? -7.109 10.457 11.135 1.00 94.38 81 ALA A C 1
ATOM 669 O O . ALA A 1 81 ? -8.151 10.374 11.787 1.00 94.38 81 ALA A O 1
ATOM 670 N N . MET A 1 82 ? -6.625 9.414 10.454 1.00 93.31 82 MET A N 1
ATOM 671 C CA . MET A 1 82 ? -7.264 8.096 10.406 1.00 93.31 82 MET A CA 1
ATOM 672 C C . MET A 1 82 ? -7.336 7.429 11.783 1.00 93.31 82 MET A C 1
ATOM 674 O O . MET A 1 82 ? -8.334 6.783 12.089 1.00 93.31 82 MET A O 1
ATOM 678 N N . SER A 1 83 ? -6.325 7.609 12.639 1.00 92.81 83 SER A N 1
ATOM 679 C CA . SER A 1 83 ? -6.330 7.042 13.997 1.00 92.81 83 SER A CA 1
ATOM 680 C C . SER A 1 83 ? -7.431 7.618 14.897 1.00 92.81 83 SER A C 1
ATOM 682 O O . SER A 1 83 ? -7.879 6.948 15.829 1.00 92.81 83 SER A O 1
ATOM 684 N N . LEU A 1 84 ? -7.872 8.846 14.606 1.00 93.31 84 LEU A N 1
ATOM 685 C CA . LEU A 1 84 ? -8.897 9.572 15.358 1.00 93.31 84 LEU A CA 1
ATOM 686 C C . LEU A 1 84 ? -10.292 9.438 14.734 1.00 93.31 84 LEU A C 1
ATOM 688 O O . LEU A 1 84 ? -11.298 9.663 15.407 1.00 93.31 84 LEU A O 1
ATOM 692 N N . ALA A 1 85 ? -10.364 9.093 13.450 1.00 94.06 85 ALA A N 1
ATOM 693 C CA . ALA A 1 85 ? -11.610 9.008 12.711 1.00 94.06 85 ALA A CA 1
ATOM 694 C C . ALA A 1 85 ? -12.396 7.716 13.020 1.00 94.06 85 ALA A C 1
ATOM 696 O O . ALA A 1 85 ? -11.827 6.694 13.419 1.00 94.06 85 ALA A O 1
ATOM 697 N N . PRO A 1 86 ? -13.723 7.706 12.786 1.00 95.81 86 PRO A N 1
ATOM 698 C CA . PRO A 1 86 ? -14.519 6.491 12.904 1.00 95.81 86 PRO A CA 1
ATOM 699 C C . PRO A 1 86 ? -14.011 5.395 11.961 1.00 95.81 86 PRO A C 1
ATOM 701 O O . PRO A 1 86 ? -13.920 5.598 10.751 1.00 95.81 86 PRO A O 1
ATOM 704 N N . TRP A 1 87 ? -13.757 4.200 12.497 1.00 94.44 87 TRP A N 1
ATOM 705 C CA . TRP A 1 87 ? -13.170 3.073 11.755 1.00 94.44 87 TRP A CA 1
ATOM 706 C C . TRP A 1 87 ? -13.866 2.774 10.424 1.00 94.44 87 TRP A C 1
ATOM 708 O O . TRP A 1 87 ? -13.228 2.648 9.384 1.00 94.44 87 TRP A O 1
ATOM 718 N N . ARG A 1 88 ? -15.202 2.732 10.443 1.00 95.19 88 ARG A N 1
ATOM 719 C CA . ARG A 1 88 ? -16.016 2.473 9.252 1.00 95.19 88 ARG A CA 1
ATOM 720 C C . ARG A 1 88 ? -15.796 3.531 8.163 1.00 95.19 88 ARG A C 1
ATOM 722 O O . ARG A 1 88 ? -15.756 3.186 6.988 1.00 95.19 88 ARG A O 1
ATOM 729 N N . TRP A 1 89 ? -15.623 4.800 8.539 1.00 95.75 89 TRP A N 1
ATOM 730 C CA . TRP A 1 89 ? -15.285 5.858 7.586 1.00 95.75 89 TRP A CA 1
ATOM 731 C C . TRP A 1 89 ? -13.878 5.648 7.021 1.00 95.75 89 TRP A C 1
ATOM 733 O O . TRP A 1 89 ? -13.706 5.693 5.808 1.00 95.75 89 TRP A O 1
ATOM 743 N N . VAL A 1 90 ? -12.896 5.317 7.865 1.00 95.38 90 VAL A N 1
ATOM 744 C CA . VAL A 1 90 ? -11.523 5.042 7.412 1.00 95.38 90 VAL A CA 1
ATOM 745 C C . VAL A 1 90 ? -11.496 3.920 6.373 1.00 95.38 90 VAL A C 1
ATOM 747 O O . VAL A 1 90 ? -10.937 4.105 5.296 1.00 95.38 90 VAL A O 1
ATOM 750 N N . MET A 1 91 ? -12.176 2.798 6.627 1.00 96.56 91 MET A N 1
ATOM 751 C CA . MET A 1 91 ? -12.235 1.680 5.675 1.00 96.56 91 MET A CA 1
ATOM 752 C C . MET A 1 91 ? -12.886 2.074 4.337 1.00 96.56 91 MET A C 1
ATOM 754 O O . MET A 1 91 ? -12.441 1.640 3.275 1.00 96.56 91 MET A O 1
ATOM 758 N N . GLN A 1 92 ? -13.907 2.940 4.348 1.00 94.88 92 GLN A N 1
ATOM 759 C CA . GLN A 1 92 ? -14.491 3.474 3.110 1.00 94.88 92 GLN A CA 1
ATOM 760 C C . GLN A 1 92 ? -13.500 4.343 2.330 1.00 94.88 92 GLN A C 1
ATOM 762 O O . GLN A 1 92 ? -13.461 4.279 1.101 1.00 94.88 92 GLN A O 1
ATOM 767 N N . GLN A 1 93 ? -12.706 5.158 3.026 1.00 92.94 93 GLN A N 1
ATOM 768 C CA . GLN A 1 93 ? -11.701 6.005 2.390 1.00 92.94 93 GLN A CA 1
ATOM 769 C C . GLN A 1 93 ? -10.546 5.171 1.826 1.00 92.94 93 GLN A C 1
ATOM 771 O O . GLN A 1 93 ? -10.115 5.438 0.706 1.00 92.94 93 GLN A O 1
ATOM 776 N N . MET A 1 94 ? -10.133 4.108 2.523 1.00 93.00 94 MET A N 1
ATOM 777 C CA . MET A 1 94 ? -9.155 3.145 2.008 1.00 93.00 94 MET A CA 1
ATOM 778 C C . MET A 1 94 ? -9.622 2.493 0.703 1.00 93.00 94 MET A C 1
ATOM 780 O O . MET A 1 94 ? -8.855 2.441 -0.253 1.00 93.00 94 MET A O 1
ATOM 784 N N . LEU A 1 95 ? -10.889 2.068 0.610 1.00 93.00 95 LEU A N 1
ATOM 785 C CA . LEU A 1 95 ? -11.432 1.502 -0.635 1.00 93.00 95 LEU A CA 1
ATOM 786 C C . LEU A 1 95 ? -11.421 2.489 -1.803 1.00 93.00 95 LEU A C 1
ATOM 788 O O . LEU A 1 95 ? -11.159 2.101 -2.938 1.00 93.00 95 LEU A O 1
ATOM 792 N N . LYS A 1 96 ? -11.703 3.769 -1.545 1.00 90.06 96 LYS A N 1
ATOM 793 C CA . LYS A 1 96 ? -11.655 4.799 -2.592 1.00 90.06 96 LYS A CA 1
ATOM 794 C C . LYS A 1 96 ? -10.223 5.072 -3.050 1.00 90.06 96 LYS A C 1
ATOM 796 O O . LYS A 1 96 ? -9.997 5.209 -4.248 1.00 90.06 96 LYS A O 1
ATOM 801 N N . ALA A 1 97 ? -9.279 5.151 -2.111 1.00 86.50 97 ALA A N 1
ATOM 802 C CA . ALA A 1 97 ? -7.873 5.416 -2.404 1.00 86.50 97 ALA A CA 1
ATOM 803 C C . ALA A 1 97 ? -7.236 4.273 -3.211 1.00 86.50 97 ALA A C 1
ATOM 805 O O . ALA A 1 97 ? -6.691 4.506 -4.287 1.00 86.50 97 ALA A O 1
ATOM 806 N N . THR A 1 98 ? -7.394 3.033 -2.749 1.00 87.94 98 THR A N 1
ATOM 807 C CA . THR A 1 98 ? -6.871 1.825 -3.419 1.00 87.94 98 THR A CA 1
ATOM 808 C C . THR A 1 98 ? -7.470 1.622 -4.813 1.00 87.94 98 THR A C 1
ATOM 810 O O . THR A 1 98 ? -6.762 1.276 -5.752 1.00 87.94 98 THR A O 1
ATOM 813 N N . ALA A 1 99 ? -8.751 1.947 -5.029 1.00 86.69 99 ALA A N 1
ATOM 814 C CA . ALA A 1 99 ? -9.357 1.882 -6.363 1.00 86.69 99 ALA A CA 1
ATOM 815 C C . ALA A 1 99 ? -8.694 2.829 -7.387 1.00 86.69 99 ALA A C 1
ATOM 817 O O . ALA A 1 99 ? -8.702 2.560 -8.592 1.00 86.69 99 ALA A O 1
ATOM 818 N N . GLN A 1 100 ? -8.119 3.951 -6.937 1.00 85.62 100 GLN A N 1
ATOM 819 C CA . GLN A 1 100 ? -7.368 4.842 -7.819 1.00 85.62 100 GLN A CA 1
ATOM 820 C C . GLN A 1 100 ? -6.041 4.210 -8.253 1.00 85.62 100 GLN A C 1
ATOM 822 O O . GLN A 1 100 ? -5.729 4.269 -9.444 1.00 85.62 100 GLN A O 1
ATOM 827 N N . TYR A 1 101 ? -5.304 3.599 -7.323 1.00 87.06 101 TYR A N 1
ATOM 828 C CA . TYR A 1 101 ? -4.021 2.944 -7.594 1.00 87.06 101 TYR A CA 1
ATOM 829 C C . TYR A 1 101 ? -4.179 1.651 -8.392 1.00 87.06 101 TYR A C 1
ATOM 831 O O . TYR A 1 101 ? -3.454 1.451 -9.363 1.00 87.06 101 TYR A O 1
ATOM 839 N N . TYR A 1 102 ? -5.218 0.863 -8.106 1.00 88.06 102 TYR A N 1
ATOM 840 C CA . TYR A 1 102 ? -5.545 -0.358 -8.845 1.00 88.06 102 TYR A CA 1
ATOM 841 C C . TYR A 1 102 ? -5.621 -0.134 -10.361 1.00 88.06 102 TYR A C 1
ATOM 843 O O . TYR A 1 102 ? -5.069 -0.908 -11.141 1.00 88.06 102 TYR A O 1
ATOM 851 N N . ARG A 1 103 ? -6.238 0.972 -10.801 1.00 87.94 103 ARG A N 1
ATOM 852 C CA . ARG A 1 103 ? -6.308 1.326 -12.231 1.00 87.94 103 ARG A CA 1
ATOM 853 C C . ARG A 1 103 ? -4.940 1.624 -12.840 1.00 87.94 103 ARG A C 1
ATOM 855 O O . ARG A 1 103 ? -4.721 1.315 -14.006 1.00 87.94 103 ARG A O 1
ATOM 862 N N . ILE A 1 104 ? -4.042 2.248 -12.077 1.00 87.38 104 ILE A N 1
ATOM 863 C CA . ILE A 1 104 ? -2.677 2.527 -12.534 1.00 87.38 104 ILE A CA 1
ATOM 864 C C . ILE A 1 104 ? -1.926 1.203 -12.661 1.00 87.38 104 ILE A C 1
ATOM 866 O O . ILE A 1 104 ? -1.373 0.929 -13.717 1.00 87.38 104 ILE A O 1
ATOM 870 N N . PHE A 1 105 ? -1.966 0.355 -11.636 1.00 90.81 105 PHE A N 1
ATOM 871 C CA . PHE A 1 105 ? -1.173 -0.876 -11.601 1.00 90.81 105 PHE A CA 1
ATOM 872 C C . PHE A 1 105 ? -1.664 -1.935 -12.585 1.00 90.81 105 PHE A C 1
ATOM 874 O O . PHE A 1 105 ? -0.845 -2.587 -13.223 1.00 90.81 105 PHE A O 1
ATOM 881 N N . THR A 1 106 ? -2.977 -2.028 -12.808 1.00 90.06 106 THR A N 1
ATOM 882 C CA . THR A 1 106 ? -3.536 -2.893 -13.861 1.00 90.06 106 THR A CA 1
ATOM 883 C C . THR A 1 106 ? -3.035 -2.461 -15.241 1.00 90.06 106 THR A C 1
ATOM 885 O O . THR A 1 106 ? -2.600 -3.295 -16.025 1.00 90.06 106 THR A O 1
ATOM 888 N N . ARG A 1 107 ? -2.981 -1.151 -15.519 1.00 89.38 107 ARG A N 1
ATOM 889 C CA . ARG A 1 107 ? -2.386 -0.641 -16.765 1.00 89.38 107 ARG A CA 1
ATOM 890 C C . ARG A 1 107 ? -0.896 -0.984 -16.876 1.00 89.38 107 ARG A C 1
ATOM 892 O O . ARG A 1 107 ? -0.423 -1.290 -17.967 1.00 89.38 107 ARG A O 1
ATOM 899 N N . MET A 1 108 ? -0.141 -0.922 -15.776 1.00 90.06 108 MET A N 1
ATOM 900 C CA . MET A 1 108 ? 1.272 -1.327 -15.786 1.00 90.06 108 MET A CA 1
ATOM 901 C C . MET A 1 108 ? 1.422 -2.812 -16.131 1.00 90.06 108 MET A C 1
ATOM 903 O O . MET A 1 108 ? 2.287 -3.156 -16.933 1.00 90.06 108 MET A O 1
ATOM 907 N N . LEU A 1 109 ? 0.552 -3.662 -15.577 1.00 92.31 109 LEU A N 1
ATOM 908 C CA . LEU A 1 109 ? 0.502 -5.096 -15.855 1.00 92.31 109 LEU A CA 1
ATOM 909 C C . LEU A 1 109 ? 0.145 -5.398 -17.320 1.00 92.31 109 LEU A C 1
ATOM 911 O O . LEU A 1 109 ? 0.809 -6.204 -17.967 1.00 92.31 109 LEU A O 1
ATOM 915 N N . GLU A 1 110 ? -0.851 -4.709 -17.881 1.00 91.19 110 GLU A N 1
ATOM 916 C CA . GLU A 1 110 ? -1.256 -4.856 -19.290 1.00 91.19 110 GLU A CA 1
ATOM 917 C C . GLU A 1 110 ? -0.118 -4.530 -20.269 1.00 91.19 110 GLU A C 1
ATOM 919 O O . GLU A 1 110 ? 0.000 -5.144 -21.330 1.00 91.19 110 GLU A O 1
ATOM 924 N N . HIS A 1 111 ? 0.741 -3.575 -19.910 1.00 90.88 111 HIS A N 1
ATOM 925 C CA . HIS A 1 111 ? 1.911 -3.195 -20.701 1.00 90.88 111 HIS A CA 1
ATOM 926 C C . HIS A 1 111 ? 3.200 -3.902 -20.267 1.00 90.88 111 HIS A C 1
ATOM 928 O O . HIS A 1 111 ? 4.283 -3.578 -20.782 1.00 90.88 111 HIS A O 1
ATOM 934 N N . ALA A 1 112 ? 3.108 -4.859 -19.339 1.00 89.62 112 ALA A N 1
ATOM 935 C CA . ALA A 1 112 ? 4.275 -5.525 -18.810 1.00 89.62 112 ALA A CA 1
ATOM 936 C C . ALA A 1 112 ? 4.886 -6.495 -19.825 1.00 89.62 112 ALA A C 1
ATOM 938 O O . ALA A 1 112 ? 4.205 -7.338 -20.412 1.00 89.62 112 ALA A O 1
ATOM 939 N N . ALA A 1 113 ? 6.202 -6.382 -20.012 1.00 89.69 113 ALA A N 1
ATOM 940 C CA . ALA A 1 113 ? 6.979 -7.368 -20.743 1.00 89.69 113 ALA A CA 1
ATOM 941 C C . ALA A 1 113 ? 6.898 -8.731 -20.023 1.00 89.69 113 ALA A C 1
ATOM 943 O O . ALA A 1 113 ? 6.765 -8.742 -18.795 1.00 89.69 113 ALA A O 1
ATOM 944 N N . PRO A 1 114 ? 6.975 -9.867 -20.739 1.00 91.12 114 PRO A N 1
ATOM 945 C CA . PRO A 1 114 ? 6.815 -11.195 -20.142 1.00 91.12 114 PRO A 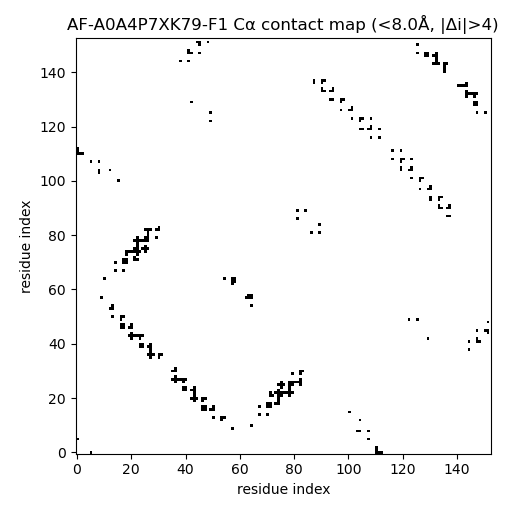CA 1
ATOM 946 C C . PRO A 1 114 ? 7.710 -11.451 -18.923 1.00 91.12 114 PRO A C 1
ATOM 948 O O . PRO A 1 114 ? 7.271 -12.062 -17.954 1.00 91.12 114 PRO A O 1
ATOM 951 N N . GLU A 1 115 ? 8.942 -10.945 -18.941 1.00 91.00 115 GLU A N 1
ATOM 952 C CA . GLU A 1 115 ? 9.907 -11.063 -17.845 1.00 91.00 115 GLU A CA 1
ATOM 953 C C . GLU A 1 115 ? 9.521 -10.284 -16.575 1.00 91.00 115 GLU A C 1
ATOM 955 O O . G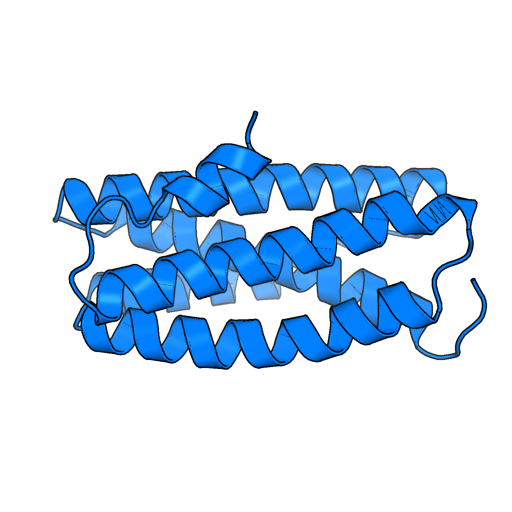LU A 1 115 ? 10.002 -10.600 -15.490 1.00 91.00 115 GLU A O 1
ATOM 960 N N . ASP A 1 116 ? 8.644 -9.289 -16.704 1.00 92.75 116 ASP A N 1
ATOM 961 C CA . ASP A 1 116 ? 8.232 -8.388 -15.628 1.00 92.75 116 ASP A CA 1
ATOM 962 C C . ASP A 1 116 ? 6.796 -8.668 -15.140 1.00 92.75 116 ASP A C 1
ATOM 964 O O . ASP A 1 116 ? 6.376 -8.110 -14.126 1.00 92.75 116 ASP A O 1
ATOM 968 N N . GLN A 1 117 ? 6.047 -9.542 -15.826 1.00 92.81 117 GLN A N 1
ATOM 969 C CA . GLN A 1 117 ? 4.653 -9.890 -15.506 1.00 92.81 117 GLN A CA 1
ATOM 970 C C . GLN A 1 117 ? 4.477 -10.281 -14.035 1.00 92.81 117 GLN A C 1
ATOM 972 O O . GLN A 1 117 ? 3.685 -9.669 -13.327 1.00 92.81 117 GLN A O 1
ATOM 977 N N . ALA A 1 118 ? 5.312 -11.195 -13.532 1.00 94.19 118 ALA A N 1
ATOM 978 C CA . ALA A 1 118 ? 5.225 -11.667 -12.149 1.00 94.19 118 ALA A CA 1
ATOM 979 C C . ALA A 1 118 ? 5.397 -10.547 -11.104 1.00 94.19 118 ALA A C 1
ATOM 981 O O . ALA A 1 118 ? 4.830 -10.618 -10.013 1.00 94.19 118 ALA A O 1
ATOM 982 N N . PHE A 1 119 ? 6.180 -9.507 -11.416 1.00 94.69 119 PHE A N 1
ATOM 983 C CA . PHE A 1 119 ? 6.322 -8.352 -10.533 1.00 94.69 119 PHE A CA 1
ATOM 984 C C . PHE A 1 119 ? 5.031 -7.529 -10.507 1.00 94.69 119 PHE A C 1
ATOM 986 O O . PHE A 1 119 ? 4.533 -7.224 -9.426 1.00 94.69 119 PHE A O 1
ATOM 993 N N . PHE A 1 120 ? 4.463 -7.205 -11.669 1.00 94.69 120 PHE A N 1
ATOM 994 C CA . PHE A 1 120 ? 3.234 -6.411 -11.733 1.00 94.69 120 PHE A CA 1
ATOM 995 C C . PHE A 1 120 ? 2.001 -7.175 -11.242 1.00 94.69 120 PHE A C 1
ATOM 997 O O . PHE A 1 120 ? 1.147 -6.564 -10.605 1.00 94.69 120 PHE A O 1
ATOM 1004 N N . ASP A 1 121 ? 1.955 -8.496 -11.420 1.00 95.12 121 ASP A N 1
ATOM 1005 C CA . ASP A 1 121 ? 0.938 -9.362 -10.815 1.00 95.12 121 ASP A CA 1
ATOM 1006 C C . ASP A 1 121 ? 0.953 -9.230 -9.290 1.00 95.12 121 ASP A C 1
ATOM 1008 O O . ASP A 1 121 ? -0.086 -9.031 -8.662 1.00 95.12 121 ASP A O 1
ATOM 1012 N N . TYR A 1 122 ? 2.142 -9.266 -8.677 1.00 95.38 122 TYR A N 1
ATOM 1013 C CA . TYR A 1 122 ? 2.285 -9.061 -7.236 1.00 95.38 122 TYR A CA 1
ATOM 1014 C C . TYR A 1 122 ? 1.780 -7.676 -6.796 1.00 95.38 122 TYR A C 1
ATOM 1016 O O . TYR A 1 122 ? 1.102 -7.575 -5.775 1.00 95.38 122 TYR A O 1
ATOM 1024 N N . ILE A 1 123 ? 2.067 -6.615 -7.561 1.00 95.75 123 ILE A N 1
ATOM 1025 C CA . ILE A 1 123 ? 1.590 -5.255 -7.254 1.00 95.75 123 ILE A CA 1
ATOM 1026 C C . ILE A 1 123 ? 0.057 -5.165 -7.330 1.00 95.75 123 ILE A C 1
ATOM 1028 O O . ILE A 1 123 ? -0.572 -4.530 -6.483 1.00 95.75 123 ILE A O 1
ATOM 1032 N N . VAL A 1 124 ? -0.569 -5.821 -8.308 1.00 94.94 124 VAL A N 1
ATOM 1033 C CA . VAL A 1 124 ? -2.035 -5.871 -8.408 1.00 94.94 124 VAL A CA 1
ATOM 1034 C C . VAL A 1 124 ? -2.632 -6.661 -7.238 1.00 94.94 124 VAL A C 1
ATOM 1036 O O . VAL A 1 124 ? -3.555 -6.172 -6.584 1.00 94.94 124 VAL A O 1
ATOM 1039 N N . LEU A 1 125 ? -2.067 -7.827 -6.905 1.00 94.94 125 LEU A N 1
ATOM 1040 C CA . LEU A 1 125 ? -2.501 -8.641 -5.762 1.00 94.94 125 LEU A CA 1
ATOM 1041 C C . LEU A 1 125 ? -2.372 -7.897 -4.423 1.00 94.94 125 LEU A C 1
ATOM 1043 O O . LEU A 1 125 ? -3.228 -8.050 -3.549 1.00 94.94 125 LEU A O 1
ATOM 1047 N N . HIS A 1 126 ? -1.333 -7.073 -4.262 1.00 94.81 126 HIS A N 1
ATOM 1048 C CA . HIS A 1 126 ? -1.145 -6.191 -3.104 1.00 94.81 126 HIS A CA 1
ATOM 1049 C C . HIS A 1 126 ? -2.329 -5.237 -2.910 1.00 94.81 126 HIS A C 1
ATOM 1051 O O . HIS A 1 126 ? -2.932 -5.213 -1.833 1.00 94.81 126 HIS A O 1
ATOM 1057 N N . GLU A 1 127 ? -2.742 -4.528 -3.960 1.00 94.25 127 GLU A N 1
ATOM 1058 C CA . GLU A 1 127 ? -3.907 -3.635 -3.895 1.00 94.25 127 GLU A CA 1
ATOM 1059 C C . GLU A 1 127 ? -5.211 -4.390 -3.616 1.00 94.25 127 GLU A C 1
ATOM 1061 O O . GLU A 1 127 ? -6.057 -3.940 -2.832 1.00 94.25 127 GLU A O 1
ATOM 1066 N N . GLU A 1 128 ? -5.386 -5.563 -4.225 1.00 94.25 128 GLU A N 1
ATOM 1067 C CA . GLU A 1 128 ? -6.553 -6.412 -3.982 1.00 94.25 128 GLU A CA 1
ATOM 1068 C C . GLU A 1 128 ? -6.622 -6.884 -2.529 1.00 94.25 128 GLU A C 1
ATOM 1070 O O . GLU A 1 128 ? -7.710 -6.905 -1.943 1.00 94.25 128 GLU A O 1
ATOM 1075 N N . ALA A 1 129 ? -5.480 -7.196 -1.912 1.00 95.69 129 ALA A N 1
ATOM 1076 C CA . ALA A 1 129 ? -5.409 -7.595 -0.513 1.00 95.69 129 ALA A CA 1
ATOM 1077 C C . ALA A 1 129 ? -5.833 -6.464 0.436 1.00 95.69 129 ALA A C 1
ATOM 1079 O O . ALA A 1 129 ? -6.604 -6.706 1.372 1.00 95.69 129 ALA A O 1
ATOM 1080 N N . ILE A 1 130 ? -5.408 -5.222 0.180 1.00 95.50 130 ILE A N 1
ATOM 1081 C CA . ILE A 1 130 ? -5.807 -4.055 0.987 1.00 95.50 130 ILE A CA 1
ATOM 1082 C C . ILE A 1 130 ? -7.303 -3.757 0.801 1.00 95.50 130 ILE A C 1
ATOM 1084 O O . ILE A 1 130 ? -8.020 -3.495 1.775 1.00 95.50 130 ILE A O 1
ATOM 1088 N N . GLN A 1 131 ? -7.820 -3.863 -0.427 1.00 95.25 131 GLN A N 1
ATOM 1089 C CA . GLN A 1 131 ? -9.257 -3.736 -0.680 1.00 95.25 131 GLN A CA 1
ATOM 1090 C C . GLN A 1 131 ? -10.062 -4.837 0.018 1.00 95.25 131 GLN A C 1
ATOM 1092 O O . GLN A 1 131 ? -11.117 -4.566 0.598 1.00 95.25 131 GLN A O 1
ATOM 1097 N N . ALA A 1 132 ? -9.586 -6.082 -0.021 1.00 95.31 132 ALA A N 1
ATOM 1098 C CA . ALA A 1 132 ? -10.230 -7.209 0.641 1.00 95.31 132 ALA A CA 1
ATOM 1099 C C . ALA A 1 132 ? -10.278 -7.010 2.161 1.00 95.31 132 ALA A C 1
ATOM 1101 O O . ALA A 1 132 ? -11.331 -7.228 2.767 1.00 95.31 132 ALA A O 1
ATOM 1102 N N . PHE A 1 133 ? -9.185 -6.523 2.758 1.00 96.62 133 PHE A N 1
ATOM 1103 C CA . PHE A 1 133 ? -9.139 -6.130 4.164 1.00 96.62 133 PHE A CA 1
ATOM 1104 C C . PHE A 1 133 ? -10.234 -5.107 4.493 1.00 96.62 133 PHE A C 1
ATOM 1106 O O . PHE A 1 133 ? -11.086 -5.361 5.348 1.00 96.62 133 PHE A O 1
ATOM 1113 N N . ALA A 1 134 ? -10.284 -3.989 3.762 1.00 96.06 134 ALA A N 1
ATOM 1114 C CA . ALA A 1 134 ? -11.244 -2.925 4.037 1.00 96.06 134 ALA A CA 1
ATOM 1115 C C . ALA A 1 134 ? -12.706 -3.372 3.824 1.00 96.06 134 ALA A C 1
ATOM 1117 O O . ALA A 1 134 ? -13.582 -3.029 4.622 1.00 96.06 134 ALA A O 1
ATOM 1118 N N . ARG A 1 135 ? -12.989 -4.190 2.797 1.00 95.75 135 ARG A N 1
ATOM 1119 C CA . ARG A 1 135 ? -14.327 -4.779 2.575 1.00 95.75 135 ARG A CA 1
ATOM 1120 C C . ARG A 1 135 ? -14.751 -5.676 3.738 1.00 95.75 135 ARG A C 1
ATOM 1122 O O . ARG A 1 135 ? -15.889 -5.571 4.192 1.00 95.75 135 ARG A O 1
ATOM 1129 N N . ARG A 1 136 ? -13.852 -6.531 4.233 1.00 95.56 136 ARG A N 1
ATOM 1130 C CA . ARG A 1 136 ? -14.137 -7.431 5.363 1.00 95.56 136 ARG A CA 1
ATOM 1131 C C . ARG A 1 136 ? -14.404 -6.660 6.650 1.00 95.56 136 ARG A C 1
ATOM 1133 O O . ARG A 1 136 ? -15.385 -6.956 7.328 1.00 95.56 136 ARG A O 1
ATOM 1140 N N . GLU A 1 137 ? -13.609 -5.632 6.936 1.00 95.88 137 GLU A N 1
ATOM 1141 C CA . GLU A 1 137 ? -13.828 -4.756 8.094 1.00 95.88 137 GLU A 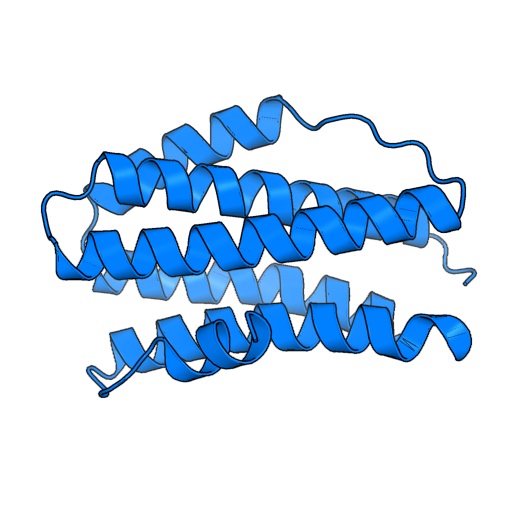CA 1
ATOM 1142 C C . GLU A 1 137 ? -15.180 -4.029 8.028 1.00 95.88 137 GLU A C 1
ATOM 1144 O O . GLU A 1 137 ? -15.875 -3.922 9.036 1.00 95.88 137 GLU A O 1
ATOM 1149 N N . LEU A 1 138 ? -15.600 -3.568 6.844 1.00 95.50 138 LEU A N 1
ATOM 1150 C CA . LEU A 1 138 ? -16.914 -2.937 6.655 1.00 95.50 138 LEU A CA 1
ATOM 1151 C C . LEU A 1 138 ? -18.086 -3.908 6.809 1.00 95.50 138 LEU A C 1
ATOM 1153 O O . LEU A 1 138 ? -19.155 -3.496 7.265 1.00 95.50 138 LEU A O 1
ATOM 1157 N N . ALA A 1 139 ? -17.888 -5.165 6.415 1.00 93.94 139 ALA A N 1
ATOM 1158 C CA . ALA A 1 139 ? -18.872 -6.230 6.558 1.00 93.94 139 ALA A CA 1
ATOM 1159 C C . ALA A 1 139 ? -18.944 -6.793 7.989 1.00 93.94 139 ALA A C 1
ATOM 1161 O O . ALA A 1 139 ? -19.831 -7.593 8.273 1.00 93.94 139 ALA A O 1
ATOM 1162 N N . GLY A 1 140 ? -18.016 -6.413 8.878 1.00 89.62 140 GLY A N 1
ATOM 1163 C CA . GLY A 1 140 ? -17.872 -7.042 10.193 1.00 89.62 140 GLY A CA 1
ATOM 1164 C C . GLY A 1 140 ? -17.493 -8.525 10.099 1.00 89.62 140 GLY A C 1
ATOM 1165 O O . GLY A 1 140 ? -17.812 -9.299 10.998 1.00 89.62 140 GLY A O 1
ATOM 1166 N N . ALA A 1 141 ? -16.864 -8.936 8.994 1.00 82.62 141 ALA A N 1
ATOM 1167 C CA . ALA A 1 141 ? -16.478 -10.320 8.758 1.00 82.62 141 ALA A CA 1
ATOM 1168 C C . ALA A 1 141 ? -15.215 -10.686 9.555 1.00 82.62 141 ALA A C 1
ATOM 1170 O O . ALA A 1 141 ? -14.326 -9.858 9.754 1.00 82.62 141 ALA A O 1
ATOM 1171 N N . GLY A 1 142 ? -15.118 -11.951 9.974 1.00 78.69 142 GLY A N 1
ATOM 1172 C CA . GLY A 1 142 ? -13.919 -12.483 10.623 1.00 78.69 142 GLY A CA 1
ATOM 1173 C C . GLY A 1 142 ? -12.696 -12.511 9.694 1.00 78.69 142 GLY A C 1
ATOM 1174 O O . GLY A 1 142 ? -12.825 -12.589 8.469 1.00 78.69 142 GLY A O 1
ATOM 1175 N N . ASP A 1 143 ? -11.513 -12.455 10.311 1.00 88.69 143 ASP A N 1
ATOM 1176 C CA . ASP A 1 143 ? -10.187 -12.499 9.678 1.00 88.69 143 ASP A CA 1
ATOM 1177 C C . ASP A 1 143 ? -10.030 -11.602 8.433 1.00 88.69 143 ASP A C 1
ATOM 1179 O O . ASP A 1 143 ? -9.902 -12.056 7.293 1.00 88.69 143 ASP A O 1
ATOM 1183 N N . SER A 1 144 ? -10.045 -10.287 8.648 1.00 92.94 144 SER A N 1
ATOM 1184 C CA . SER A 1 144 ? -9.804 -9.295 7.594 1.00 92.94 144 SER A CA 1
ATOM 1185 C C . SER A 1 144 ? -8.363 -9.269 7.082 1.00 92.94 144 SER A C 1
ATOM 1187 O O . SER A 1 144 ? -8.128 -8.832 5.959 1.00 92.94 144 SER A O 1
ATOM 1189 N N . LEU A 1 145 ? -7.402 -9.760 7.869 1.00 93.56 145 LEU A N 1
ATOM 1190 C CA . LEU A 1 145 ? -5.973 -9.744 7.543 1.00 93.56 145 LEU A CA 1
ATOM 1191 C C . LEU A 1 145 ? -5.513 -10.977 6.753 1.00 93.56 145 LEU A C 1
ATOM 1193 O O . LEU A 1 145 ? -4.327 -11.098 6.466 1.00 93.56 145 LEU A O 1
ATOM 1197 N N . ALA A 1 146 ? -6.402 -11.917 6.424 1.00 92.75 146 ALA A N 1
ATOM 1198 C CA . ALA A 1 146 ? -6.025 -13.142 5.719 1.00 92.75 146 ALA A CA 1
ATOM 1199 C C . ALA A 1 146 ? -5.293 -12.859 4.392 1.00 92.75 146 ALA A C 1
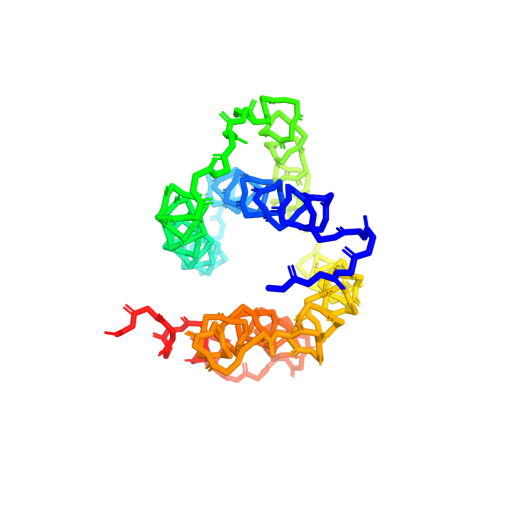ATOM 1201 O O . ALA A 1 146 ? -4.221 -13.409 4.147 1.00 92.75 146 ALA A O 1
ATOM 1202 N N . ALA A 1 147 ? -5.837 -11.957 3.568 1.00 91.81 147 ALA A N 1
ATOM 1203 C CA . ALA A 1 147 ? -5.270 -11.627 2.260 1.00 91.81 147 ALA A CA 1
ATOM 1204 C C . ALA A 1 147 ? -3.918 -10.904 2.371 1.00 91.81 147 ALA A C 1
ATOM 1206 O O . ALA A 1 147 ? -2.990 -11.205 1.631 1.00 91.81 147 ALA A O 1
ATOM 1207 N N . THR A 1 148 ? -3.782 -9.986 3.330 1.00 91.94 148 THR A N 1
ATOM 1208 C CA . THR A 1 148 ? -2.540 -9.225 3.531 1.00 91.94 148 THR A CA 1
ATOM 1209 C C . THR A 1 148 ? -1.441 -10.095 4.141 1.00 91.94 148 THR A C 1
ATOM 1211 O O . THR A 1 148 ? -0.277 -9.958 3.780 1.00 91.94 148 THR A O 1
ATOM 1214 N N . ARG A 1 149 ? -1.796 -11.052 5.012 1.00 92.25 149 ARG A N 1
ATOM 1215 C CA . ARG A 1 149 ? -0.862 -12.059 5.541 1.00 92.25 149 ARG A CA 1
ATOM 1216 C C . ARG A 1 149 ? -0.338 -13.012 4.473 1.00 92.25 149 ARG A C 1
ATOM 1218 O O . ARG A 1 149 ? 0.842 -13.332 4.516 1.00 92.25 149 ARG A O 1
ATOM 1225 N N . ALA A 1 150 ? -1.174 -13.424 3.522 1.00 91.19 150 ALA A N 1
ATOM 1226 C CA . ALA A 1 150 ? -0.766 -14.324 2.440 1.00 91.19 150 ALA A CA 1
ATOM 1227 C C . ALA A 1 150 ? 0.313 -13.728 1.514 1.00 91.19 150 ALA A C 1
ATOM 1229 O O . ALA A 1 150 ? 1.013 -14.471 0.838 1.00 91.19 150 ALA A O 1
ATOM 1230 N N . LEU A 1 151 ? 0.460 -12.400 1.485 1.00 90.81 151 LEU A N 1
ATOM 1231 C CA . LEU A 1 151 ? 1.505 -11.717 0.713 1.00 90.81 151 LEU A CA 1
ATOM 1232 C C . LEU A 1 151 ? 2.806 -11.501 1.498 1.00 90.81 151 LEU A C 1
ATOM 1234 O O . LEU A 1 151 ? 3.831 -11.180 0.900 1.00 90.81 151 LEU A O 1
ATOM 1238 N N . LEU A 1 152 ? 2.765 -11.650 2.823 1.00 83.69 152 LEU A N 1
ATOM 1239 C CA . LEU A 1 152 ? 3.909 -11.481 3.727 1.00 83.69 152 LEU A CA 1
ATOM 1240 C C . LEU A 1 152 ? 4.660 -12.796 4.007 1.00 83.69 152 LEU A C 1
ATOM 1242 O O . LEU A 1 152 ? 5.688 -12.769 4.681 1.00 83.69 152 LEU A O 1
ATOM 1246 N N . SER A 1 153 ? 4.128 -13.931 3.541 1.00 59.44 153 SER A N 1
ATOM 1247 C CA . SER A 1 153 ? 4.746 -15.265 3.611 1.00 59.44 153 SER A CA 1
ATOM 1248 C C . SER A 1 153 ? 5.648 -15.539 2.417 1.00 59.44 153 SER A C 1
ATOM 1250 O O . SER A 1 153 ? 6.727 -16.127 2.632 1.00 59.44 153 SER A O 1
#

Organism: NCBI:txid2259620

Radius of gyration: 15.36 Å; Cα contacts (8 Å, |Δi|>4): 172; chains: 1; bounding box: 38×30×45 Å

pLDDT: mean 91.76, std 5.99, range [59.44, 97.31]

Secondary structure (DSSP, 8-state):
---TTHHHHHHHHHHHHHHHHHHHHHHHHH---HHHHHHHHHHHHHHHHHHHHHHHHHHHTT------HHHHHHHHHHHHHHHHS-HHHHHHHHHHHHHHHHHHHHHHHHT--TTTHHHHHHHHHHHHHHHHHHHHHHHT-S-TTHHHHHTT-

Mean predicted aligned error: 3.69 Å

Sequence (153 aa):
MSYPQYYEDMYRLYQSEVYGAATFAAAARFSRDVDKKAKWTQLMLLEEQTKLRVLKYMADKGLSVRHPYGWVLRGELEGLAMSLAPWRWVMQQMLKATAQYYRIFTRMLEHAAPEDQAFFDYIVLHEEAIQAFARRELAGAGDSLAATRALLS

Solvent-accessible surface area (backbone atoms only — not comparable to full-atom values): 7955 Å² total; per-residue (Å²): 114,88,57,98,55,52,70,59,51,53,50,48,51,53,43,48,26,47,19,47,22,29,16,23,47,29,19,25,71,62,31,87,48,69,70,60,19,52,52,24,46,54,51,18,52,45,25,49,52,51,38,53,52,49,52,51,53,35,53,77,70,70,49,88,83,76,85,60,63,71,39,34,57,49,13,34,55,50,9,43,51,50,40,73,44,62,64,67,59,45,33,54,51,50,44,57,54,42,56,56,51,46,58,53,40,49,52,51,37,76,56,39,40,82,92,46,34,71,59,34,51,50,55,43,52,52,44,50,18,55,42,49,24,30,53,24,58,70,68,70,45,82,75,35,58,56,55,50,50,69,74,74,110

Foldseek 3Di:
DDDPCLLVLLLVLLLCLLLQLLQLVLLLVLAPDPVSNVVSVLSNLLSVVLNVLSVVVCVVVVHDDDDDVVSSVVSNVNSNVCSVDDVLVSLVVLLVVLVVSLVSLVVCLVPDDPVCNVSSVLVNLSSVLSNQLSVCVNVVHPDSCPSSVVSVD

Nearest PDB structures (foldseek):
  3ogh-assembly1_A  TM=6.555E-01  e=9.120E-02  Escherichia coli O6
  8wqv-assembly1_O  TM=6.009E-01  e=1.283E-01  Ureaplasma diversum
  1jig-assembly1_A  TM=6.468E-01  e=5.032E-01  Bacillus anthracis
  2chp-assembly1_A  TM=6.243E-01  e=6.422E-01  Bacillus subtilis subsp. subtilis str. 168
  3hiu-assembly2_D  TM=5.278E-01  e=4.140E-01  Xanthomonas campestris pv. campestris